Protein AF-A0A969JX66-F1 (afdb_monomer_lite)

Radius of gyration: 21.91 Å; chains: 1; bounding box: 66×45×47 Å

Secondary structure (DSSP, 8-state):
-HHHHHHHHHHHHHHHHHHHHHHHHHT-TTTSTTHHHHHHHHHHTT--HHHHHHHHHHHHHHHHHHHHHHHHHHH--BTTBSSHHHHHHHHHHHHHHHHHHHHHHHHHHHHHHHTTT-----------------

Foldseek 3Di:
DVVVVVVVVVVVVCVVVVVVVVVVQCPQCQPHPVVVVVLVVCVVVVDDPVVSVVVSVVVCVVVVCVVVVVVVLQPDDDPNDRPPVSVVVVVVVVVVVVVVVVVVVVVVVVVVCVVVVDDDDDDDDDDDDDPDDD

pLDDT: mean 73.71, std 17.68, range [24.09, 92.69]

Sequence (134 aa):
MSVASDARFVTGAAAFFGAMYFVQGIGDPTSGLIAQPVRAMLKSWGESPSAIGGFMALLALPWMLKPAFGLLSDYVPLFGSHRRNYLLVATAAASIGLFVLYTLHCRTAHARCCSSGCCCRPSALPLATCWWMR

Structure (mmCIF, N/CA/C/O backbone):
data_AF-A0A969JX66-F1
#
_entry.id   AF-A0A969JX66-F1
#
loop_
_atom_site.group_PDB
_atom_site.id
_atom_site.type_symbol
_atom_site.label_atom_id
_atom_site.label_alt_id
_atom_site.label_comp_id
_atom_site.label_asym_id
_atom_site.label_entity_id
_atom_site.label_seq_id
_atom_site.pdbx_PDB_ins_code
_atom_site.Cartn_x
_atom_site.Cartn_y
_atom_site.Cartn_z
_atom_site.occupancy
_atom_site.B_iso_or_equiv
_atom_site.auth_seq_id
_atom_site.auth_comp_id
_atom_site.auth_asym_id
_atom_site.auth_atom_id
_atom_site.pdbx_PDB_model_num
ATOM 1 N N . MET A 1 1 ? 30.436 10.063 -24.328 1.00 50.22 1 MET A N 1
ATOM 2 C CA . MET A 1 1 ? 28.967 9.903 -24.443 1.00 50.22 1 MET A CA 1
ATOM 3 C C . MET A 1 1 ? 28.396 8.808 -23.530 1.00 50.22 1 MET A C 1
ATOM 5 O O . MET A 1 1 ? 27.346 9.074 -22.970 1.00 50.22 1 MET A O 1
ATOM 9 N N . SER A 1 2 ? 29.078 7.673 -23.285 1.00 60.62 2 SER A N 1
ATOM 10 C CA . SER A 1 2 ? 28.573 6.580 -22.409 1.00 60.62 2 SER A CA 1
ATOM 11 C C . SER A 1 2 ? 28.308 6.981 -20.943 1.00 60.62 2 SER A C 1
ATOM 13 O O . SER A 1 2 ? 27.235 6.729 -20.416 1.00 60.62 2 SER A O 1
ATOM 15 N N . VAL A 1 3 ? 29.228 7.705 -20.293 1.00 64.31 3 VAL A N 1
ATOM 16 C CA . VAL A 1 3 ? 29.071 8.088 -18.869 1.00 64.31 3 VAL A CA 1
ATOM 17 C C . VAL A 1 3 ? 27.865 9.009 -18.624 1.00 64.31 3 VAL A C 1
ATOM 19 O O . VAL A 1 3 ? 27.191 8.909 -17.601 1.00 64.31 3 VAL A O 1
ATOM 22 N N . ALA A 1 4 ? 27.557 9.899 -19.572 1.00 66.94 4 ALA A N 1
ATOM 23 C CA . ALA A 1 4 ? 26.427 10.819 -19.443 1.00 66.94 4 ALA A CA 1
ATOM 24 C C . ALA A 1 4 ? 25.071 10.118 -19.648 1.00 66.94 4 ALA A C 1
ATOM 26 O O . ALA A 1 4 ? 24.081 10.523 -19.039 1.00 66.94 4 ALA A O 1
ATOM 27 N N . SER A 1 5 ? 25.006 9.069 -20.479 1.00 73.38 5 SER A N 1
ATOM 28 C CA . SER A 1 5 ? 23.804 8.234 -20.597 1.00 73.38 5 SER A CA 1
ATOM 29 C C . SER A 1 5 ? 23.586 7.376 -19.353 1.00 73.38 5 SER A C 1
ATOM 31 O O . SER A 1 5 ? 22.454 7.293 -18.877 1.00 73.38 5 SER A O 1
ATOM 33 N N . ASP A 1 6 ? 24.661 6.831 -18.776 1.00 78.44 6 ASP A N 1
ATOM 34 C CA . ASP A 1 6 ? 24.588 5.990 -17.577 1.00 78.44 6 ASP A CA 1
ATOM 35 C C . ASP A 1 6 ? 24.097 6.788 -16.361 1.00 78.44 6 ASP A C 1
ATOM 37 O O . ASP A 1 6 ? 23.194 6.349 -15.648 1.00 78.44 6 ASP A O 1
ATOM 41 N N . ALA A 1 7 ? 24.590 8.017 -16.175 1.00 79.56 7 ALA A N 1
ATOM 42 C CA . ALA A 1 7 ? 24.140 8.889 -15.089 1.00 79.56 7 ALA A CA 1
ATOM 43 C C . ALA A 1 7 ? 22.640 9.227 -15.185 1.00 79.56 7 ALA A C 1
ATOM 45 O O . ALA A 1 7 ? 21.920 9.138 -14.192 1.00 79.56 7 ALA A O 1
ATOM 46 N N . ARG A 1 8 ? 22.134 9.562 -16.382 1.00 80.50 8 ARG A N 1
ATOM 47 C CA . ARG A 1 8 ? 20.709 9.894 -16.583 1.00 80.50 8 ARG A CA 1
ATOM 48 C C . ARG A 1 8 ? 19.801 8.686 -16.359 1.00 80.50 8 ARG A C 1
ATOM 50 O O . ARG A 1 8 ? 18.718 8.845 -15.797 1.00 80.50 8 ARG A O 1
ATOM 57 N N . PHE A 1 9 ? 20.245 7.495 -16.761 1.00 85.00 9 PHE A N 1
ATOM 58 C CA . PHE A 1 9 ? 19.532 6.249 -16.490 1.00 85.00 9 PHE A CA 1
ATOM 59 C C . PHE A 1 9 ? 19.451 5.963 -14.985 1.00 85.00 9 PHE A C 1
ATOM 61 O O . PHE A 1 9 ? 18.364 5.711 -14.467 1.00 85.00 9 PHE A O 1
ATOM 68 N N . VAL A 1 10 ? 20.572 6.082 -14.267 1.00 88.25 10 VAL A N 1
ATOM 69 C CA . VAL A 1 10 ? 20.628 5.850 -12.816 1.00 88.25 10 VAL A CA 1
ATOM 70 C C . VAL A 1 10 ? 19.776 6.863 -12.054 1.00 88.25 10 VAL A C 1
ATOM 72 O O 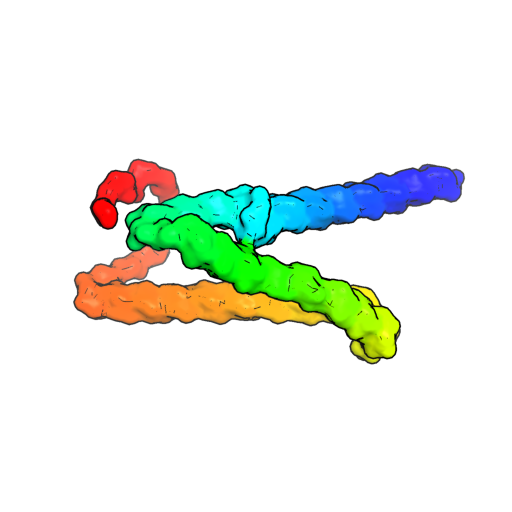. VAL A 1 10 ? 19.014 6.467 -11.177 1.00 88.25 10 VAL A O 1
ATOM 75 N N . THR A 1 11 ? 19.828 8.151 -12.407 1.00 89.62 11 THR A N 1
ATOM 76 C CA . THR A 1 11 ? 18.967 9.168 -11.783 1.00 89.62 11 THR A CA 1
ATOM 77 C C . THR A 1 11 ? 17.488 8.899 -12.060 1.00 89.62 11 THR A C 1
ATOM 79 O O . THR A 1 11 ? 16.671 9.015 -11.150 1.00 89.62 11 THR A O 1
ATOM 82 N N . GLY A 1 12 ? 17.133 8.492 -13.284 1.00 89.38 12 GLY A N 1
ATOM 83 C CA . GLY A 1 12 ? 15.760 8.124 -13.633 1.00 89.38 12 GLY A CA 1
ATOM 84 C C . GLY A 1 12 ? 15.253 6.916 -12.841 1.00 89.38 12 GLY A C 1
ATOM 85 O O . GLY A 1 12 ? 14.156 6.957 -12.286 1.00 89.38 12 GLY A O 1
ATOM 86 N N . ALA A 1 13 ? 16.071 5.868 -12.721 1.00 87.75 13 ALA A N 1
ATOM 87 C CA . ALA A 1 13 ? 15.747 4.690 -11.922 1.00 87.75 13 ALA A CA 1
ATOM 88 C C . ALA A 1 13 ? 15.627 5.036 -10.429 1.00 87.75 13 ALA A C 1
ATOM 90 O O . ALA A 1 13 ? 14.648 4.658 -9.789 1.00 87.75 13 ALA A O 1
ATOM 91 N N . ALA A 1 14 ? 16.573 5.804 -9.882 1.00 91.62 14 ALA A N 1
ATOM 92 C CA . ALA A 1 14 ? 16.553 6.239 -8.488 1.00 91.62 14 ALA A CA 1
ATOM 93 C C . ALA A 1 14 ? 15.312 7.086 -8.168 1.00 91.62 14 ALA A C 1
ATOM 95 O O . ALA A 1 14 ? 14.664 6.857 -7.150 1.00 91.62 14 ALA A O 1
ATOM 96 N N . ALA A 1 15 ? 14.936 8.011 -9.055 1.00 92.00 15 ALA A N 1
ATOM 97 C CA . ALA A 1 15 ? 13.724 8.810 -8.902 1.00 92.00 15 ALA A CA 1
ATOM 98 C C . ALA A 1 15 ? 12.457 7.940 -8.951 1.00 92.00 15 ALA A C 1
ATOM 100 O O . ALA A 1 15 ? 11.564 8.111 -8.123 1.00 92.00 15 ALA A O 1
ATOM 101 N N . PHE A 1 16 ? 12.395 6.975 -9.875 1.00 86.62 16 PHE A N 1
ATOM 102 C CA . PHE A 1 16 ? 11.270 6.046 -9.986 1.00 86.62 16 PHE A CA 1
ATOM 103 C C . PHE A 1 16 ? 11.100 5.192 -8.722 1.00 86.62 16 PHE A C 1
ATOM 105 O O . PHE A 1 16 ? 10.014 5.157 -8.140 1.00 86.62 16 PHE A O 1
ATOM 112 N N . PHE A 1 17 ? 12.170 4.538 -8.261 1.00 89.69 17 PHE A N 1
ATOM 113 C CA . PHE A 1 17 ? 12.125 3.731 -7.041 1.00 89.69 17 PHE A CA 1
ATOM 114 C C . PHE A 1 17 ? 11.869 4.590 -5.800 1.00 89.69 17 PHE A C 1
ATOM 116 O O . PHE A 1 17 ? 11.071 4.196 -4.953 1.00 89.69 17 PHE A O 1
ATOM 123 N N . GLY A 1 18 ? 12.469 5.780 -5.713 1.00 92.69 18 GLY A N 1
ATOM 124 C CA . GLY A 1 18 ? 12.237 6.723 -4.621 1.00 92.69 18 GLY A CA 1
ATOM 125 C C . GLY A 1 18 ? 10.772 7.148 -4.519 1.00 92.69 18 GLY A C 1
ATOM 126 O O . GLY A 1 18 ? 10.185 7.074 -3.440 1.00 92.69 18 GLY A O 1
ATOM 127 N N . ALA A 1 19 ? 10.146 7.509 -5.643 1.00 91.62 19 ALA A N 1
ATOM 128 C CA . ALA A 1 19 ? 8.726 7.850 -5.681 1.00 91.62 19 ALA A CA 1
ATOM 129 C C . ALA A 1 19 ? 7.837 6.659 -5.283 1.00 91.62 19 ALA A C 1
ATOM 131 O O . ALA A 1 19 ? 6.923 6.817 -4.475 1.00 91.62 19 ALA A O 1
ATOM 132 N N . MET A 1 20 ? 8.128 5.457 -5.792 1.00 87.19 20 MET A N 1
ATOM 133 C CA . MET A 1 20 ? 7.386 4.241 -5.440 1.00 87.19 20 MET A CA 1
ATOM 134 C C . MET A 1 20 ? 7.469 3.918 -3.944 1.00 87.19 20 MET A C 1
ATOM 136 O O . MET A 1 20 ? 6.438 3.675 -3.318 1.00 87.19 20 MET A O 1
ATOM 140 N N . TYR A 1 21 ? 8.666 3.961 -3.352 1.00 87.19 21 TYR A N 1
ATOM 141 C CA . TYR A 1 21 ? 8.854 3.710 -1.920 1.00 87.19 21 TYR A CA 1
ATOM 142 C C . TYR A 1 21 ? 8.194 4.779 -1.048 1.00 87.19 21 TYR A C 1
ATOM 144 O O . TYR A 1 21 ? 7.631 4.453 -0.004 1.00 87.19 21 TYR A O 1
ATOM 152 N N . PHE A 1 22 ? 8.204 6.037 -1.489 1.00 89.81 22 PHE A N 1
ATOM 153 C CA . PHE A 1 22 ? 7.518 7.121 -0.796 1.00 89.81 22 PHE A CA 1
ATOM 154 C C . PHE A 1 22 ? 6.000 6.901 -0.755 1.00 89.81 22 PHE A C 1
ATOM 156 O O . PHE A 1 22 ? 5.396 6.917 0.319 1.00 89.81 22 PHE A O 1
ATOM 163 N N . VAL A 1 23 ? 5.388 6.614 -1.910 1.00 88.25 23 VAL A N 1
ATOM 164 C CA . VAL A 1 23 ? 3.953 6.294 -2.004 1.00 88.25 23 VAL A CA 1
ATOM 165 C C . VAL A 1 23 ? 3.617 5.062 -1.162 1.00 88.25 23 VAL A C 1
ATOM 167 O O . VAL A 1 23 ? 2.624 5.053 -0.434 1.00 88.25 23 VAL A O 1
ATOM 170 N N . GLN A 1 24 ? 4.469 4.037 -1.214 1.00 84.75 24 GLN A N 1
ATOM 171 C CA . GLN A 1 24 ? 4.297 2.809 -0.449 1.00 84.75 24 GLN A CA 1
ATOM 172 C C . GLN A 1 24 ? 4.385 3.037 1.071 1.00 84.75 24 GLN A C 1
ATOM 174 O O . GLN A 1 24 ? 3.638 2.397 1.807 1.00 84.75 24 GLN A O 1
ATOM 179 N N . GLY A 1 25 ? 5.239 3.955 1.536 1.00 85.00 25 GLY A N 1
ATOM 180 C CA . GLY A 1 25 ? 5.344 4.328 2.951 1.00 85.00 25 GLY A CA 1
ATOM 181 C C . GLY A 1 25 ? 4.120 5.091 3.468 1.00 85.00 25 GLY A C 1
ATOM 182 O O . GLY A 1 25 ? 3.636 4.817 4.563 1.00 85.00 25 GLY A O 1
ATOM 183 N N . ILE A 1 26 ? 3.555 5.999 2.664 1.00 87.56 26 ILE A N 1
ATOM 184 C CA . ILE A 1 26 ? 2.306 6.701 3.017 1.00 87.56 26 ILE A CA 1
ATOM 185 C C . ILE A 1 26 ? 1.127 5.717 3.082 1.00 87.56 26 ILE A C 1
ATOM 187 O O . ILE A 1 26 ? 0.264 5.833 3.957 1.00 87.56 26 ILE A O 1
ATOM 191 N N . GLY A 1 27 ? 1.108 4.754 2.157 1.00 83.12 27 GLY A N 1
ATOM 192 C CA . GLY A 1 27 ? 0.059 3.752 1.986 1.00 83.12 27 GLY A CA 1
ATOM 193 C C . GLY A 1 27 ? 0.122 2.540 2.912 1.00 83.12 27 GLY A C 1
ATOM 194 O O . GLY A 1 27 ? -0.688 1.631 2.732 1.00 83.12 27 GLY A O 1
ATOM 195 N N . ASP A 1 28 ? 1.059 2.474 3.862 1.00 84.00 28 ASP A N 1
ATOM 196 C CA . ASP A 1 28 ? 1.123 1.348 4.797 1.00 84.00 28 ASP A CA 1
ATOM 197 C C . ASP A 1 28 ? -0.146 1.319 5.681 1.00 84.00 28 ASP A C 1
ATOM 199 O O . ASP A 1 28 ? -0.392 2.259 6.444 1.00 84.00 28 ASP A O 1
ATOM 203 N N . PRO A 1 29 ? -0.967 0.254 5.610 1.00 75.69 29 PRO A N 1
ATOM 204 C CA . PRO A 1 29 ? -2.225 0.154 6.345 1.00 75.69 29 PRO A CA 1
ATOM 205 C C . PRO A 1 29 ? -2.038 -0.000 7.859 1.00 75.69 29 PRO A C 1
ATOM 207 O O . PRO A 1 29 ? -3.000 0.163 8.606 1.00 75.69 29 PRO A O 1
ATOM 210 N N . THR A 1 30 ? -0.831 -0.326 8.330 1.00 77.75 30 THR A N 1
ATOM 211 C CA . THR A 1 30 ? -0.560 -0.579 9.750 1.00 77.75 30 THR A CA 1
ATOM 212 C C . THR A 1 30 ? 0.051 0.623 10.456 1.00 77.75 30 THR A C 1
ATOM 214 O O . THR A 1 30 ? -0.383 0.967 11.561 1.00 77.75 30 THR A O 1
ATOM 217 N N . SER A 1 31 ? 1.033 1.259 9.818 1.00 79.75 31 SER A N 1
ATOM 218 C CA . SER A 1 31 ? 1.867 2.310 10.408 1.00 79.75 31 SER A CA 1
ATOM 219 C C . SER A 1 31 ? 1.887 3.612 9.600 1.00 79.75 31 SER A C 1
ATOM 221 O O . SER A 1 31 ? 2.336 4.643 10.101 1.00 79.75 31 SER A O 1
ATOM 223 N N . GLY A 1 32 ? 1.354 3.586 8.376 1.00 83.06 32 GLY A N 1
ATOM 224 C CA . GLY A 1 32 ? 1.319 4.728 7.475 1.00 83.06 32 GLY A CA 1
ATOM 225 C C . GLY A 1 32 ? 0.302 5.787 7.886 1.00 83.06 32 GLY A C 1
ATOM 226 O O . GLY A 1 32 ? -0.547 5.599 8.764 1.00 83.06 32 GLY A O 1
ATOM 227 N N . LEU A 1 33 ? 0.360 6.927 7.198 1.00 85.50 33 LEU A N 1
ATOM 228 C CA . LEU A 1 33 ? -0.496 8.081 7.480 1.00 85.50 33 LEU A CA 1
ATOM 229 C C . LEU A 1 33 ? -1.991 7.745 7.325 1.00 85.50 33 LEU A C 1
ATOM 231 O O . LEU A 1 33 ? -2.831 8.272 8.050 1.00 85.50 33 LEU A O 1
ATOM 235 N N . ILE A 1 34 ? -2.312 6.812 6.425 1.00 85.25 34 ILE A N 1
ATOM 236 C CA . ILE A 1 34 ? -3.675 6.322 6.177 1.00 85.25 34 ILE A CA 1
ATOM 237 C C . ILE A 1 34 ? -4.211 5.454 7.331 1.00 85.25 34 ILE A C 1
ATOM 239 O O . ILE A 1 34 ? -5.423 5.394 7.536 1.00 85.25 34 ILE A O 1
ATOM 243 N N . ALA A 1 35 ? -3.347 4.827 8.135 1.00 85.75 35 ALA A N 1
ATOM 244 C CA . ALA A 1 35 ? -3.774 3.988 9.258 1.00 85.75 35 ALA A CA 1
ATOM 245 C C . ALA A 1 35 ? -4.333 4.813 10.434 1.00 85.75 35 ALA A C 1
ATOM 247 O O . ALA A 1 35 ? -5.196 4.346 11.179 1.00 85.75 35 ALA A O 1
ATOM 248 N N . GLN A 1 36 ? -3.859 6.050 10.598 1.00 90.06 36 GLN A N 1
ATOM 249 C CA . GLN A 1 36 ? -4.225 6.942 11.703 1.00 90.06 36 GLN A CA 1
ATOM 250 C C . GLN A 1 36 ? -5.732 7.256 11.782 1.00 90.06 36 GLN A C 1
ATOM 252 O O . GLN A 1 36 ? -6.318 7.026 12.843 1.00 90.06 36 GLN A O 1
ATOM 257 N N . PRO A 1 37 ? -6.410 7.716 10.708 1.00 89.50 37 PRO A N 1
ATOM 258 C CA . PRO A 1 37 ? -7.846 7.986 10.764 1.00 89.50 37 PRO A CA 1
ATOM 259 C C . PRO A 1 37 ? -8.663 6.721 11.039 1.00 89.50 37 PRO A C 1
ATOM 261 O O . PRO A 1 37 ? -9.606 6.769 11.820 1.00 89.50 37 PRO A O 1
ATOM 264 N N . VAL A 1 38 ? -8.278 5.571 10.477 1.00 87.06 38 VAL A N 1
ATOM 265 C CA . VAL A 1 38 ? -8.984 4.300 10.710 1.00 87.06 38 VAL A CA 1
ATOM 266 C C . VAL A 1 38 ? -8.893 3.889 12.182 1.00 87.06 38 VAL A C 1
ATOM 268 O O . VAL A 1 38 ? -9.896 3.504 12.781 1.00 87.06 38 VAL A O 1
ATOM 271 N N . ARG A 1 39 ? -7.712 4.033 12.801 1.00 87.94 39 ARG A N 1
ATOM 272 C CA . ARG A 1 39 ? -7.523 3.805 14.244 1.00 87.94 39 ARG A CA 1
ATOM 273 C C . ARG A 1 39 ? -8.354 4.776 15.083 1.00 87.94 39 ARG A C 1
ATOM 275 O O . ARG A 1 39 ? -8.967 4.351 16.059 1.00 87.94 39 ARG A O 1
ATOM 282 N N . ALA A 1 40 ? -8.400 6.051 14.697 1.00 89.19 40 ALA A N 1
ATOM 283 C CA . ALA A 1 40 ? -9.190 7.066 15.388 1.00 89.19 40 ALA A CA 1
ATOM 284 C C . ALA A 1 40 ? -10.702 6.783 15.305 1.00 89.19 40 ALA A C 1
ATOM 286 O O . ALA A 1 40 ? -11.395 6.915 16.311 1.00 8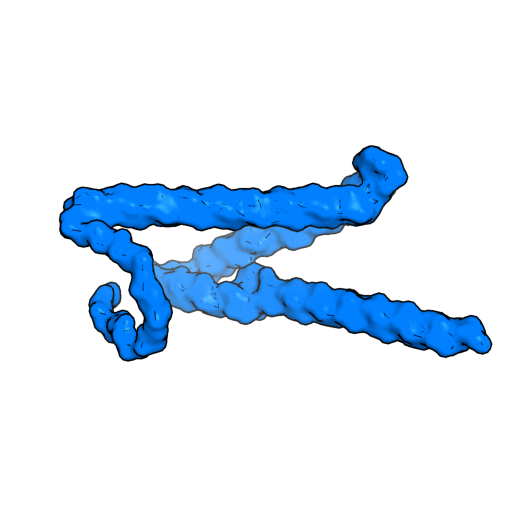9.19 40 ALA A O 1
ATOM 287 N N . MET A 1 41 ? -11.202 6.333 14.148 1.00 89.69 41 MET A N 1
ATOM 288 C CA . MET A 1 41 ? -12.610 5.958 13.970 1.00 89.69 41 MET A CA 1
ATOM 289 C C . MET A 1 41 ? -12.988 4.713 14.776 1.00 89.69 41 MET A C 1
ATOM 291 O O . MET A 1 41 ? -13.988 4.721 15.483 1.00 89.69 41 MET A O 1
ATOM 295 N N . LEU A 1 42 ? -12.170 3.658 14.745 1.00 88.88 42 LEU A N 1
ATOM 296 C CA . LEU A 1 42 ? -12.425 2.479 15.580 1.00 88.88 42 LEU A CA 1
ATOM 297 C C . LEU A 1 42 ? -12.402 2.835 17.071 1.00 88.88 42 LEU A C 1
ATOM 299 O O . LEU A 1 42 ? -13.194 2.317 17.856 1.00 88.88 42 LEU A O 1
ATOM 303 N N . LYS A 1 43 ? -11.525 3.764 17.466 1.00 89.44 43 LYS A N 1
ATOM 304 C CA . LYS A 1 43 ? -11.474 4.236 18.846 1.00 89.44 43 LYS A CA 1
ATOM 305 C C . LYS A 1 43 ? -12.719 5.035 19.239 1.00 89.44 43 LYS A C 1
ATOM 307 O O . LYS A 1 43 ? -13.171 4.886 20.373 1.00 89.44 43 LYS A O 1
ATOM 312 N N . SER A 1 44 ? -13.280 5.848 18.341 1.00 90.75 44 SER A N 1
ATOM 313 C CA . SER A 1 44 ? -14.507 6.609 18.617 1.00 90.75 44 SER A CA 1
ATOM 314 C C . SER A 1 44 ? -15.753 5.724 18.701 1.00 90.75 44 SER A C 1
ATOM 316 O O . SER A 1 44 ? -16.679 6.061 19.431 1.00 90.75 44 SER A O 1
ATOM 318 N N . TRP A 1 45 ? -15.751 4.559 18.047 1.00 90.81 45 TRP A N 1
ATOM 319 C CA . TRP A 1 45 ? -16.786 3.529 18.209 1.00 90.81 45 TRP A CA 1
ATOM 320 C C . TRP A 1 45 ? -16.706 2.771 19.543 1.00 90.81 45 TRP A C 1
ATOM 322 O O . TRP A 1 45 ? -17.575 1.956 19.835 1.00 90.81 45 TRP A O 1
ATOM 332 N N . GLY A 1 46 ? -15.706 3.062 20.381 1.00 90.12 46 GLY A N 1
ATOM 333 C CA . GLY A 1 46 ? -15.558 2.456 21.705 1.00 90.12 46 GLY A CA 1
ATOM 334 C C . GLY A 1 46 ? -14.842 1.106 21.699 1.00 90.12 46 GLY A C 1
ATOM 335 O O . GLY A 1 46 ? -14.832 0.425 22.723 1.00 90.12 46 GLY A O 1
ATOM 336 N N . GLU A 1 47 ? -14.209 0.724 20.587 1.00 91.62 47 GLU A N 1
ATOM 337 C CA . GLU A 1 47 ? -13.538 -0.569 20.475 1.00 91.62 47 GLU A CA 1
ATOM 338 C C . GLU A 1 47 ? -12.343 -0.710 21.429 1.00 91.62 47 GLU A C 1
ATOM 340 O O . GLU A 1 47 ? -11.581 0.231 21.706 1.00 91.62 47 GLU A O 1
ATOM 345 N N . SER A 1 48 ? -12.163 -1.936 21.927 1.00 92.31 48 SER A N 1
ATOM 346 C CA . SER A 1 48 ? -11.032 -2.287 22.786 1.00 92.31 48 SER A CA 1
ATOM 347 C C . SER A 1 48 ? -9.710 -2.248 21.998 1.00 92.31 48 SER A C 1
ATOM 349 O O . SER A 1 48 ? -9.683 -2.608 20.819 1.00 92.31 48 SER A O 1
ATOM 351 N N . PRO A 1 49 ? -8.572 -1.861 22.611 1.00 87.75 49 PRO A N 1
ATOM 352 C CA . PRO A 1 49 ? -7.286 -1.801 21.908 1.00 87.75 49 PRO A CA 1
ATOM 353 C C . PRO A 1 49 ? -6.868 -3.129 21.255 1.00 87.75 49 PRO A C 1
ATOM 355 O O . PRO A 1 49 ? -6.208 -3.120 20.217 1.00 87.75 49 PRO A O 1
ATOM 358 N N . SER A 1 50 ? -7.279 -4.263 21.831 1.00 90.62 50 SER A N 1
ATOM 359 C CA . SER A 1 50 ? -7.053 -5.601 21.276 1.00 90.62 50 SER A CA 1
ATOM 360 C C . SER A 1 50 ? -7.843 -5.838 19.988 1.00 90.62 50 SER A C 1
ATOM 362 O O . SER A 1 50 ? -7.273 -6.342 19.022 1.00 90.62 50 SER A O 1
ATOM 364 N N . ALA A 1 51 ? -9.113 -5.423 19.928 1.00 90.88 51 ALA A N 1
ATOM 365 C CA . ALA A 1 51 ? -9.929 -5.515 18.716 1.00 90.88 51 ALA A CA 1
ATOM 366 C C . ALA A 1 51 ? -9.372 -4.633 17.587 1.00 90.88 51 ALA A C 1
ATOM 368 O O . ALA A 1 51 ? -9.237 -5.087 16.450 1.00 90.88 51 ALA A O 1
ATOM 369 N N . ILE A 1 52 ? -8.946 -3.405 17.910 1.00 89.88 52 ILE A N 1
ATOM 370 C CA . ILE A 1 52 ? -8.300 -2.497 16.946 1.00 89.88 52 ILE A CA 1
ATOM 371 C C . ILE A 1 52 ? -6.990 -3.100 16.423 1.00 89.88 52 ILE A C 1
ATOM 373 O O . ILE A 1 52 ? -6.725 -3.067 15.221 1.00 89.88 52 ILE A O 1
ATOM 377 N N . GLY A 1 53 ? -6.174 -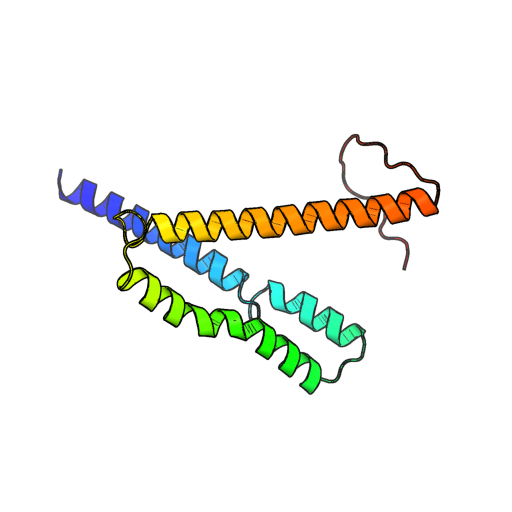3.677 17.311 1.00 88.81 53 GLY A N 1
ATOM 378 C CA . GLY A 1 53 ? -4.949 -4.383 16.936 1.00 88.81 53 GLY A CA 1
ATOM 379 C C . GLY A 1 53 ? -5.217 -5.572 16.013 1.00 88.81 53 GLY A C 1
ATOM 380 O O . GLY A 1 53 ? -4.544 -5.713 14.994 1.00 88.81 53 GLY A O 1
ATOM 381 N N . GLY A 1 54 ? -6.242 -6.374 16.318 1.00 90.56 54 GLY A N 1
ATOM 382 C CA . GLY A 1 54 ? -6.670 -7.499 15.485 1.00 90.56 54 GLY A CA 1
ATOM 383 C C . GLY A 1 54 ? -7.135 -7.063 14.095 1.00 90.56 54 GLY A C 1
ATOM 384 O O . GLY A 1 54 ? -6.712 -7.638 13.094 1.00 90.56 54 GLY A O 1
ATOM 385 N N . PHE A 1 55 ? -7.928 -5.994 14.009 1.00 88.94 55 PHE A N 1
ATOM 386 C CA . PHE A 1 55 ? -8.367 -5.437 12.729 1.00 88.94 55 PHE A CA 1
ATOM 387 C C . PHE A 1 55 ? -7.187 -4.933 11.883 1.00 88.94 55 PHE A C 1
ATOM 389 O O . PHE A 1 55 ? -7.089 -5.234 10.696 1.00 88.94 55 PHE A O 1
ATOM 396 N N . MET A 1 56 ? -6.237 -4.229 12.501 1.00 88.94 56 MET A N 1
ATOM 397 C CA . MET A 1 56 ? -5.031 -3.747 11.819 1.00 88.94 56 MET A CA 1
ATOM 398 C C . MET A 1 56 ? -4.119 -4.895 11.366 1.00 88.94 56 MET A C 1
ATOM 400 O O . MET A 1 56 ? -3.522 -4.814 10.296 1.00 88.94 56 MET A O 1
ATOM 404 N N . ALA A 1 57 ? -4.043 -5.983 12.136 1.00 87.94 57 ALA A N 1
ATOM 405 C CA . ALA A 1 57 ? -3.316 -7.188 11.745 1.00 87.94 57 ALA A CA 1
ATOM 406 C C . ALA A 1 57 ? -3.963 -7.881 10.534 1.00 87.94 57 ALA A C 1
ATOM 408 O O . ALA A 1 57 ? -3.259 -8.299 9.617 1.00 87.94 57 ALA A O 1
ATOM 409 N N . LEU A 1 58 ? -5.298 -7.936 10.476 1.00 88.62 58 LEU A N 1
ATOM 410 C CA . LEU A 1 58 ? -6.017 -8.440 9.301 1.00 88.62 58 LEU A CA 1
ATOM 411 C C . LEU A 1 58 ? -5.727 -7.592 8.054 1.00 88.62 58 LEU A C 1
ATOM 413 O O . LEU A 1 58 ? -5.469 -8.143 6.984 1.00 88.62 58 LEU A O 1
ATOM 417 N N . LEU A 1 59 ? -5.679 -6.263 8.193 1.00 86.38 59 LEU A N 1
ATOM 418 C CA . LEU A 1 59 ? -5.291 -5.356 7.105 1.00 86.38 59 LEU A CA 1
ATOM 419 C C . LEU A 1 59 ? -3.821 -5.505 6.672 1.00 86.38 59 LEU A C 1
ATOM 421 O O . LEU A 1 59 ? -3.467 -5.087 5.569 1.00 86.38 59 LEU A O 1
ATOM 425 N N . ALA A 1 60 ? -2.967 -6.111 7.500 1.00 85.25 60 ALA A N 1
ATOM 426 C CA . ALA A 1 60 ? -1.573 -6.399 7.171 1.00 85.25 60 ALA A CA 1
ATOM 427 C C . ALA A 1 60 ? -1.399 -7.687 6.343 1.00 85.25 60 ALA A C 1
ATOM 429 O O . ALA A 1 60 ? -0.378 -7.849 5.675 1.00 85.25 60 ALA A O 1
ATOM 430 N N . LEU A 1 61 ? -2.384 -8.594 6.326 1.00 86.56 61 LEU A N 1
ATOM 431 C CA . LEU A 1 61 ? -2.297 -9.869 5.595 1.00 86.56 61 LEU A CA 1
ATOM 432 C C . LEU A 1 61 ? -1.953 -9.730 4.100 1.00 86.56 61 LEU A C 1
ATOM 434 O O . LEU A 1 61 ? -1.122 -10.502 3.616 1.00 86.56 61 LEU A O 1
ATOM 438 N N . PRO A 1 62 ? -2.487 -8.747 3.346 1.00 80.94 62 PRO A N 1
ATOM 439 C CA . PRO A 1 62 ? -2.104 -8.549 1.949 1.00 80.94 62 PRO A CA 1
ATOM 440 C C . PRO A 1 62 ? -0.602 -8.292 1.757 1.00 80.94 62 PRO A C 1
ATOM 442 O O . PRO A 1 62 ? -0.042 -8.644 0.720 1.00 80.94 62 PRO A O 1
ATOM 445 N N . TRP A 1 63 ? 0.081 -7.718 2.754 1.00 79.69 63 TRP A N 1
ATOM 446 C CA . TRP A 1 63 ? 1.529 -7.510 2.703 1.00 79.69 63 TRP A CA 1
ATOM 447 C C . TRP A 1 63 ? 2.315 -8.808 2.854 1.00 79.69 63 TRP A C 1
ATOM 449 O O . TRP A 1 63 ? 3.370 -8.941 2.241 1.00 79.69 63 TRP A O 1
ATOM 459 N N . MET A 1 64 ? 1.777 -9.782 3.587 1.00 80.06 64 MET A N 1
ATOM 460 C CA . MET A 1 64 ? 2.357 -11.125 3.696 1.00 80.06 64 MET A CA 1
ATOM 461 C C . MET A 1 64 ? 2.204 -11.927 2.396 1.00 80.06 64 MET A C 1
ATOM 463 O O . MET A 1 64 ? 3.029 -12.783 2.094 1.00 80.06 64 MET A O 1
ATOM 467 N N . LEU A 1 65 ? 1.186 -11.619 1.586 1.00 79.75 65 LEU A N 1
ATOM 468 C CA . LEU A 1 65 ? 0.978 -12.218 0.263 1.00 79.75 65 LEU A CA 1
ATOM 469 C C . LEU A 1 65 ? 1.934 -11.670 -0.810 1.00 79.75 65 LEU A C 1
ATOM 471 O O . LEU A 1 65 ? 2.209 -12.369 -1.785 1.00 79.75 65 LEU A O 1
ATOM 475 N N . LYS A 1 66 ? 2.478 -10.454 -0.649 1.00 76.75 66 LYS A N 1
ATOM 476 C CA . LYS A 1 66 ? 3.417 -9.844 -1.615 1.00 76.75 66 LYS A CA 1
ATOM 477 C C . LYS A 1 66 ? 4.587 -10.751 -2.032 1.00 76.75 66 LYS A C 1
ATOM 479 O O . LYS A 1 66 ? 4.790 -10.873 -3.238 1.00 76.75 66 LYS A O 1
ATOM 484 N N . PRO A 1 67 ? 5.355 -11.390 -1.126 1.00 78.69 67 PRO A N 1
ATOM 485 C CA . PRO A 1 67 ? 6.449 -12.280 -1.527 1.00 78.69 67 PRO A CA 1
ATOM 486 C C . PRO A 1 67 ? 5.969 -13.478 -2.354 1.00 78.69 67 PRO A C 1
ATOM 488 O O . PRO A 1 67 ? 6.646 -13.858 -3.304 1.00 78.69 67 PRO A O 1
ATOM 491 N N . ALA A 1 68 ? 4.784 -14.024 -2.063 1.00 81.00 68 ALA A N 1
ATOM 492 C CA . ALA A 1 68 ? 4.203 -15.103 -2.859 1.00 81.00 68 ALA A CA 1
ATOM 493 C C . ALA A 1 68 ? 3.867 -14.634 -4.286 1.00 81.00 68 ALA A C 1
ATOM 495 O O . ALA A 1 68 ? 4.162 -15.334 -5.251 1.00 81.00 68 ALA A O 1
ATOM 496 N N . PHE A 1 69 ? 3.326 -13.419 -4.434 1.00 73.31 69 PHE A N 1
ATOM 497 C CA . PHE A 1 69 ? 3.122 -12.799 -5.748 1.00 73.31 69 PHE A CA 1
ATOM 498 C C . PHE A 1 69 ? 4.437 -12.486 -6.473 1.00 73.31 69 PHE A C 1
ATOM 500 O O . PHE A 1 69 ? 4.502 -12.644 -7.691 1.00 73.31 69 PHE A O 1
ATOM 507 N N . GLY A 1 70 ? 5.485 -12.087 -5.745 1.00 73.00 70 GLY A N 1
ATOM 508 C CA . GLY A 1 70 ? 6.830 -11.913 -6.299 1.00 73.00 70 GLY A CA 1
ATOM 509 C C . GLY A 1 70 ? 7.357 -13.218 -6.891 1.00 73.00 70 GLY A C 1
ATOM 510 O O . GLY A 1 70 ? 7.725 -13.259 -8.063 1.00 73.00 70 GLY A O 1
ATOM 511 N N . LEU A 1 71 ? 7.255 -14.304 -6.121 1.00 74.62 71 LEU A N 1
ATOM 512 C CA . LEU A 1 71 ? 7.647 -15.641 -6.555 1.00 74.62 71 LEU A CA 1
ATOM 513 C C . LEU A 1 71 ? 6.849 -16.097 -7.789 1.00 74.62 71 LEU A C 1
ATOM 515 O O . LEU A 1 71 ? 7.415 -16.587 -8.763 1.00 74.62 71 LEU A O 1
ATOM 519 N N . LEU A 1 72 ? 5.531 -15.883 -7.781 1.00 75.25 72 LEU A N 1
ATOM 520 C CA . LEU A 1 72 ? 4.654 -16.240 -8.896 1.00 75.25 72 LEU A CA 1
ATOM 521 C C . LEU A 1 72 ? 5.018 -15.489 -10.187 1.00 75.25 72 LEU A C 1
ATOM 523 O O . LEU A 1 72 ? 5.007 -16.089 -11.260 1.00 75.25 72 LEU A O 1
ATOM 527 N N . SER A 1 73 ? 5.360 -14.199 -10.083 1.00 69.75 73 SER A N 1
ATOM 528 C CA . SER A 1 73 ? 5.767 -13.380 -11.234 1.00 69.75 73 SER A CA 1
ATOM 529 C C . SER A 1 73 ? 7.117 -13.790 -11.830 1.00 69.75 73 SER A C 1
ATOM 531 O O . SER A 1 73 ? 7.339 -13.631 -13.031 1.00 69.75 73 SER A O 1
ATOM 533 N N . ASP A 1 74 ? 8.006 -14.363 -11.015 1.00 72.44 74 ASP A N 1
ATOM 534 C CA . ASP A 1 74 ? 9.306 -14.840 -11.480 1.00 72.44 74 ASP A CA 1
ATOM 535 C C . ASP A 1 74 ? 9.195 -16.219 -12.168 1.00 72.44 74 ASP A C 1
ATOM 537 O O . ASP A 1 74 ? 9.865 -16.442 -13.177 1.00 72.44 74 ASP A O 1
ATOM 541 N N . TYR A 1 75 ? 8.310 -17.116 -11.705 1.00 67.94 75 TYR A N 1
ATOM 542 C CA . TYR A 1 75 ? 8.195 -18.485 -12.241 1.00 67.94 75 TYR A CA 1
ATOM 543 C C . TYR A 1 75 ? 7.210 -18.669 -13.406 1.00 67.94 75 TYR A C 1
ATOM 545 O O . TYR A 1 75 ? 7.377 -19.607 -14.186 1.00 67.94 75 TYR A O 1
ATOM 553 N N . VAL A 1 76 ? 6.194 -17.811 -13.559 1.00 68.81 76 VAL A N 1
ATOM 554 C CA . VAL A 1 76 ? 5.163 -17.977 -14.600 1.00 68.81 76 VAL A CA 1
ATOM 555 C C . VAL A 1 76 ? 5.220 -16.818 -15.604 1.00 68.81 76 VAL A C 1
ATOM 557 O O . VAL A 1 76 ? 4.821 -15.702 -15.284 1.00 68.81 76 VAL A O 1
ATOM 560 N N . PRO A 1 77 ? 5.694 -17.027 -16.844 1.00 60.84 77 PRO A N 1
ATOM 561 C CA . PRO A 1 77 ? 5.643 -15.989 -17.868 1.00 60.84 77 PRO A CA 1
ATOM 562 C C . PRO A 1 77 ? 4.210 -15.811 -18.399 1.00 60.84 77 PRO A C 1
ATOM 564 O O . PRO A 1 77 ? 3.707 -16.633 -19.163 1.00 60.84 77 PRO A O 1
ATOM 567 N N . LEU A 1 78 ? 3.555 -14.698 -18.057 1.00 58.91 78 LEU A N 1
ATOM 568 C CA . LEU A 1 78 ? 2.306 -14.270 -18.702 1.00 58.91 78 LEU A CA 1
ATOM 569 C C . LEU A 1 78 ? 2.622 -13.566 -20.031 1.00 58.91 78 LEU A C 1
ATOM 571 O O . LEU A 1 78 ? 3.249 -12.504 -20.048 1.00 58.91 78 LEU A O 1
ATOM 575 N N . PHE A 1 79 ? 2.169 -14.134 -21.153 1.00 59.47 79 PHE A N 1
ATOM 576 C CA . PHE A 1 79 ? 2.340 -13.568 -22.505 1.00 59.47 79 PHE A CA 1
ATOM 577 C C . PHE A 1 79 ? 3.800 -13.208 -22.863 1.00 59.47 79 PHE A C 1
ATOM 579 O O . PHE A 1 79 ? 4.060 -12.193 -23.506 1.00 59.47 79 PHE A O 1
ATOM 586 N N . GLY A 1 80 ? 4.769 -14.013 -22.415 1.00 65.25 80 GLY A N 1
ATOM 587 C CA . GLY A 1 80 ? 6.181 -13.862 -22.788 1.00 65.25 80 GLY A CA 1
ATOM 588 C C . GLY A 1 80 ? 6.949 -12.727 -22.093 1.00 65.25 80 GLY A C 1
ATOM 589 O O . GLY A 1 80 ? 8.109 -12.508 -22.431 1.00 65.25 80 GLY A O 1
ATOM 590 N N . SER A 1 81 ? 6.363 -12.019 -21.113 1.00 59.00 81 SER A N 1
ATOM 591 C CA . SER A 1 81 ? 7.103 -11.053 -20.282 1.00 59.00 81 SER A CA 1
ATOM 592 C C . SER A 1 81 ? 6.849 -11.261 -18.784 1.00 59.00 81 SER A C 1
ATOM 594 O O . SER A 1 81 ? 5.707 -11.373 -18.346 1.00 59.00 81 SER A O 1
ATOM 596 N N . HIS A 1 82 ? 7.921 -11.297 -17.985 1.00 61.41 82 HIS A N 1
ATOM 597 C CA . HIS A 1 82 ? 7.854 -11.673 -16.563 1.00 61.41 82 HIS A CA 1
ATOM 598 C C . HIS A 1 82 ? 7.381 -10.545 -15.629 1.00 61.41 82 HIS A C 1
ATOM 600 O O . HIS A 1 82 ? 6.747 -10.807 -14.619 1.00 61.41 82 HIS A O 1
ATOM 606 N N . ARG A 1 83 ? 7.666 -9.269 -15.935 1.00 65.38 83 ARG A N 1
ATOM 607 C CA . ARG A 1 83 ? 7.482 -8.166 -14.956 1.00 65.38 83 ARG A CA 1
ATOM 608 C C . ARG A 1 83 ? 6.494 -7.082 -15.387 1.00 65.38 83 ARG A C 1
ATOM 610 O O . ARG A 1 83 ? 5.770 -6.537 -14.559 1.00 65.38 83 ARG A O 1
ATOM 617 N N . ARG A 1 84 ? 6.422 -6.776 -16.687 1.00 67.44 84 ARG A N 1
ATOM 618 C CA . ARG A 1 84 ? 5.608 -5.664 -17.212 1.00 67.44 84 ARG A CA 1
ATOM 619 C C . ARG A 1 84 ? 4.115 -5.995 -17.242 1.00 67.44 84 ARG A C 1
ATOM 621 O O . ARG A 1 84 ? 3.301 -5.170 -16.838 1.00 67.44 84 ARG A O 1
ATOM 628 N N . ASN A 1 85 ? 3.767 -7.207 -17.671 1.00 71.75 85 ASN A N 1
ATOM 629 C CA . ASN A 1 85 ? 2.371 -7.635 -17.783 1.00 71.75 85 ASN A CA 1
ATOM 630 C C . ASN A 1 85 ? 1.709 -7.793 -16.406 1.00 71.75 85 ASN A C 1
ATOM 632 O O . ASN A 1 85 ? 0.569 -7.375 -16.233 1.00 71.75 85 ASN A O 1
ATOM 636 N N . TYR A 1 86 ? 2.440 -8.291 -15.403 1.00 70.88 86 TYR A N 1
ATOM 637 C CA . TYR A 1 86 ? 1.944 -8.395 -14.026 1.00 70.88 86 TYR A CA 1
ATOM 638 C C . TYR A 1 86 ? 1.649 -7.029 -13.404 1.00 70.88 86 TYR A C 1
ATOM 640 O O . TYR A 1 86 ? 0.596 -6.854 -12.794 1.00 70.88 86 TYR A O 1
ATOM 648 N N . LEU A 1 87 ? 2.534 -6.044 -13.603 1.00 71.44 87 LEU A N 1
ATOM 649 C CA . LEU A 1 87 ? 2.305 -4.676 -13.132 1.00 71.44 87 LEU A CA 1
ATOM 650 C C . LEU A 1 87 ? 1.072 -4.046 -13.786 1.00 71.44 87 LEU A C 1
ATOM 652 O O . LEU A 1 87 ? 0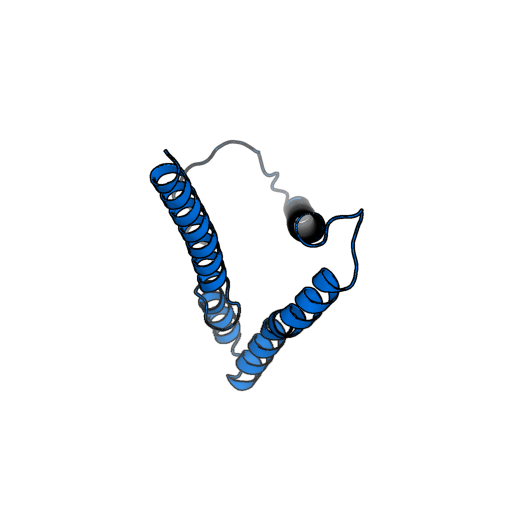.269 -3.444 -13.083 1.00 71.44 87 LEU A O 1
ATOM 656 N N . LEU A 1 88 ? 0.894 -4.213 -15.100 1.00 78.19 88 LEU A N 1
ATOM 657 C CA . LEU A 1 88 ? -0.264 -3.673 -15.822 1.00 78.19 88 LEU A CA 1
ATOM 658 C C . LEU A 1 88 ? -1.582 -4.329 -15.400 1.00 78.19 88 LEU A C 1
ATOM 660 O O . LEU A 1 88 ? -2.581 -3.639 -15.225 1.00 78.19 88 LEU A O 1
ATOM 664 N N . VAL A 1 89 ? -1.595 -5.650 -15.211 1.00 79.44 89 VAL A N 1
ATOM 665 C CA . VAL A 1 89 ? -2.794 -6.366 -14.753 1.00 79.44 89 VAL A CA 1
ATOM 666 C C . VAL A 1 89 ? -3.132 -5.984 -13.313 1.00 79.44 89 VAL A C 1
ATOM 668 O O . VAL A 1 89 ? -4.296 -5.734 -13.013 1.00 79.44 89 VAL A O 1
ATOM 671 N N . ALA A 1 90 ? -2.135 -5.882 -12.431 1.00 78.12 90 ALA A N 1
ATOM 672 C CA . ALA A 1 90 ? -2.347 -5.492 -11.040 1.00 78.12 90 ALA A CA 1
ATOM 673 C C . ALA A 1 90 ? -2.882 -4.058 -10.916 1.00 78.12 90 ALA A C 1
ATOM 675 O O . ALA A 1 90 ? -3.827 -3.818 -10.163 1.00 78.12 90 ALA A O 1
ATOM 676 N N . THR A 1 91 ? -2.325 -3.106 -11.674 1.00 79.25 91 THR A N 1
ATOM 677 C CA . THR A 1 91 ? -2.822 -1.725 -11.669 1.00 79.25 91 THR A CA 1
ATOM 678 C C . THR A 1 91 ? -4.212 -1.634 -12.283 1.00 79.25 91 THR A C 1
ATOM 680 O O . THR A 1 91 ? -5.076 -1.007 -11.678 1.00 79.25 91 THR A O 1
ATOM 683 N N . ALA A 1 92 ? -4.480 -2.320 -13.399 1.00 83.69 92 ALA A N 1
ATOM 684 C CA . ALA A 1 92 ? -5.809 -2.361 -14.006 1.00 83.69 92 ALA A CA 1
ATOM 685 C C . ALA A 1 92 ? -6.858 -2.970 -13.063 1.00 83.69 92 ALA A C 1
ATOM 687 O O . ALA A 1 92 ? -7.930 -2.393 -12.884 1.00 83.69 92 ALA A O 1
ATOM 688 N N . ALA A 1 93 ? -6.546 -4.090 -12.407 1.00 85.44 93 ALA A N 1
ATOM 689 C CA . ALA A 1 93 ? -7.430 -4.714 -11.427 1.00 85.44 93 ALA A CA 1
ATOM 690 C C . ALA A 1 93 ? -7.726 -3.772 -10.248 1.00 85.44 93 ALA A C 1
ATOM 692 O O . ALA A 1 93 ? -8.881 -3.644 -9.841 1.00 85.44 93 ALA A O 1
ATOM 693 N N . ALA A 1 94 ? -6.714 -3.059 -9.741 1.00 83.31 94 ALA A N 1
ATOM 694 C CA . ALA A 1 94 ? -6.897 -2.058 -8.692 1.00 83.31 94 ALA A CA 1
ATOM 695 C C . ALA A 1 94 ? -7.774 -0.882 -9.161 1.00 83.31 94 ALA A C 1
ATOM 697 O O . ALA A 1 94 ? -8.690 -0.474 -8.445 1.00 83.31 94 ALA A O 1
ATOM 698 N N . SER A 1 95 ? -7.544 -0.365 -10.373 1.00 86.19 95 SER A N 1
ATOM 699 C CA . SER A 1 95 ? -8.357 0.705 -10.965 1.00 86.19 95 SER A CA 1
ATOM 700 C C . SER A 1 95 ? -9.817 0.285 -11.129 1.00 86.19 95 SER A C 1
ATOM 702 O O . SER A 1 95 ? -10.713 1.037 -10.754 1.00 86.19 95 SER A O 1
ATOM 704 N N . ILE A 1 96 ? -10.062 -0.927 -11.635 1.00 91.12 96 ILE A N 1
ATOM 705 C CA . ILE A 1 96 ? -11.410 -1.483 -11.796 1.00 91.12 96 ILE A CA 1
ATOM 706 C C . ILE A 1 96 ? -12.068 -1.673 -10.430 1.00 91.12 96 ILE A C 1
ATOM 708 O O . ILE A 1 96 ? -13.215 -1.276 -10.258 1.00 91.12 96 ILE A O 1
ATOM 712 N N . GLY A 1 97 ? -11.354 -2.219 -9.443 1.00 86.44 97 GLY A N 1
ATOM 713 C CA . GLY A 1 97 ? -11.875 -2.396 -8.086 1.00 86.44 97 GLY A CA 1
ATOM 714 C C . GLY A 1 97 ? -12.325 -1.075 -7.462 1.00 86.44 97 GLY A C 1
ATOM 715 O O . GLY A 1 97 ? -13.443 -0.977 -6.959 1.00 86.44 97 GLY A O 1
ATOM 716 N N . LEU A 1 98 ? -11.500 -0.030 -7.570 1.00 85.06 98 LEU A N 1
ATOM 717 C CA . LEU A 1 98 ? -11.851 1.316 -7.108 1.00 85.06 98 LEU A CA 1
ATOM 718 C C . LEU A 1 98 ? -13.021 1.914 -7.896 1.00 85.06 98 LEU A C 1
ATOM 720 O O . LEU A 1 98 ? -13.904 2.531 -7.304 1.00 85.06 98 LEU A O 1
ATOM 724 N N . PHE A 1 99 ? -13.070 1.702 -9.210 1.00 88.56 99 PHE A N 1
ATOM 725 C CA . PHE A 1 99 ? -14.169 2.164 -10.055 1.00 88.56 99 PHE A CA 1
ATOM 726 C C . PHE A 1 99 ? -15.498 1.479 -9.702 1.00 88.56 99 PHE A C 1
ATOM 728 O O . PHE A 1 99 ? -16.538 2.130 -9.591 1.00 88.56 99 PHE A O 1
ATOM 735 N N . VAL A 1 100 ? -15.477 0.170 -9.449 1.00 91.50 100 VAL A N 1
ATOM 736 C CA . VAL A 1 100 ? -16.641 -0.583 -8.966 1.00 91.50 100 VAL A CA 1
ATOM 737 C C . VAL A 1 100 ? -17.068 -0.062 -7.597 1.00 91.50 100 VAL A C 1
ATOM 739 O O . VAL A 1 100 ? -18.245 0.221 -7.387 1.00 91.50 100 VAL A O 1
ATOM 742 N N . LEU A 1 101 ? -16.127 0.157 -6.679 1.00 86.31 101 LEU A N 1
ATOM 743 C CA . LEU A 1 101 ? -16.445 0.691 -5.358 1.00 86.31 101 LEU A CA 1
ATOM 744 C C . LEU A 1 101 ? -17.073 2.092 -5.447 1.00 86.31 101 LEU A C 1
ATOM 746 O O . LEU A 1 101 ? -18.058 2.364 -4.760 1.00 86.31 101 LEU A O 1
ATOM 750 N N . TYR A 1 102 ? -16.557 2.949 -6.332 1.00 86.38 102 TYR A N 1
ATOM 751 C CA . TYR A 1 102 ? -17.101 4.277 -6.616 1.00 86.38 102 TYR A CA 1
ATOM 752 C C . TYR A 1 102 ? -18.518 4.206 -7.196 1.00 86.38 102 TYR A C 1
ATOM 754 O O . TYR A 1 102 ? -19.423 4.890 -6.718 1.00 86.38 102 TYR A O 1
ATOM 762 N N . THR A 1 103 ? -18.750 3.342 -8.186 1.00 83.88 103 THR A N 1
ATOM 763 C CA . THR A 1 103 ? -20.079 3.185 -8.798 1.00 83.88 103 THR A CA 1
ATOM 764 C C . THR A 1 103 ? -21.100 2.593 -7.825 1.00 83.88 103 THR A C 1
ATOM 766 O O . THR A 1 103 ? -22.252 3.025 -7.827 1.00 83.88 103 THR A O 1
ATOM 769 N N . LEU A 1 104 ? -20.701 1.679 -6.933 1.00 81.19 104 LEU A N 1
ATOM 770 C CA . LEU A 1 104 ? -21.552 1.159 -5.854 1.00 81.19 104 LEU A CA 1
ATOM 771 C C . LEU A 1 104 ? -21.868 2.228 -4.793 1.00 81.19 104 LEU A C 1
ATOM 773 O O . LEU A 1 104 ? -23.016 2.337 -4.350 1.00 81.19 104 LEU A O 1
ATOM 777 N N . HIS A 1 105 ? -20.893 3.063 -4.422 1.00 77.00 105 HIS A N 1
ATOM 778 C CA . HIS A 1 105 ? -21.128 4.211 -3.538 1.00 77.00 105 HIS A CA 1
ATOM 779 C C . HIS A 1 105 ? -22.091 5.214 -4.173 1.00 77.00 105 HIS A C 1
ATOM 781 O O . HIS A 1 105 ? -23.045 5.642 -3.529 1.00 77.00 105 HIS A O 1
ATOM 787 N N . CYS A 1 106 ? -21.912 5.528 -5.456 1.00 66.75 106 CYS A N 1
ATOM 788 C CA . CYS A 1 106 ? -22.823 6.402 -6.186 1.00 66.75 106 CYS A CA 1
ATOM 789 C C . CYS A 1 106 ? -24.236 5.795 -6.274 1.00 66.75 106 CYS A C 1
ATOM 791 O O . CYS A 1 106 ? -25.220 6.491 -6.040 1.00 66.75 106 CYS A O 1
ATOM 793 N N . ARG A 1 107 ? -24.359 4.478 -6.496 1.00 61.75 107 ARG A N 1
ATOM 794 C CA . ARG A 1 107 ? -25.654 3.779 -6.558 1.00 61.75 107 ARG A CA 1
ATOM 795 C C . ARG A 1 107 ? -26.390 3.783 -5.208 1.00 61.75 107 ARG A C 1
ATOM 797 O O . ARG A 1 107 ? -27.597 4.009 -5.175 1.00 61.75 107 ARG A O 1
ATOM 804 N N . THR A 1 108 ? -25.682 3.596 -4.092 1.00 60.31 108 THR A N 1
ATOM 805 C CA . THR A 1 108 ? -26.276 3.656 -2.737 1.00 60.31 108 THR A CA 1
ATOM 806 C C . THR A 1 108 ? -26.545 5.085 -2.254 1.00 60.31 108 THR A C 1
ATOM 808 O O . THR A 1 108 ? -27.501 5.306 -1.510 1.00 60.31 108 THR A O 1
ATOM 811 N N . ALA A 1 109 ? -25.750 6.070 -2.681 1.00 58.44 109 ALA A N 1
ATOM 812 C CA . ALA A 1 109 ? -26.025 7.488 -2.450 1.00 58.44 109 ALA A CA 1
ATOM 813 C C . ALA A 1 109 ? -27.264 7.944 -3.234 1.00 58.44 109 ALA A C 1
ATOM 815 O O . ALA A 1 109 ? -28.141 8.595 -2.672 1.00 58.44 109 ALA A O 1
ATOM 816 N N . HIS A 1 110 ? -27.392 7.520 -4.494 1.00 53.72 110 HIS A N 1
ATOM 817 C CA . HIS A 1 110 ? -28.560 7.803 -5.325 1.00 53.72 110 HIS A CA 1
ATOM 818 C C . HIS A 1 110 ? -29.838 7.156 -4.763 1.00 53.72 110 HIS A C 1
ATOM 820 O O . HIS A 1 110 ? -30.880 7.804 -4.719 1.00 53.72 110 HIS A O 1
ATOM 826 N N . ALA A 1 111 ? -29.762 5.923 -4.245 1.00 53.47 111 ALA A N 1
ATOM 827 C CA . ALA A 1 111 ? -30.893 5.271 -3.574 1.00 53.47 111 ALA A CA 1
ATOM 828 C C . ALA A 1 111 ? -31.343 6.015 -2.297 1.00 53.47 111 ALA A C 1
ATOM 830 O O . ALA A 1 111 ? -32.542 6.160 -2.068 1.00 53.47 111 ALA A O 1
ATOM 831 N N . ARG A 1 112 ? -30.399 6.551 -1.505 1.00 50.78 112 ARG A N 1
ATOM 832 C CA . ARG A 1 112 ? -30.694 7.381 -0.319 1.00 50.78 112 ARG A CA 1
ATOM 833 C C . ARG A 1 112 ? -31.209 8.785 -0.664 1.00 50.78 112 ARG A C 1
ATOM 835 O O . ARG A 1 112 ? -32.064 9.298 0.052 1.00 50.78 112 ARG A O 1
ATOM 842 N N . CYS A 1 113 ? -30.751 9.391 -1.762 1.00 49.62 113 CYS A N 1
ATOM 843 C CA . CYS A 1 113 ? -31.301 10.652 -2.284 1.00 49.62 113 CYS A CA 1
ATOM 844 C C . CYS A 1 113 ? -32.732 10.482 -2.814 1.00 49.62 113 CYS A C 1
ATOM 846 O O . CYS A 1 113 ? -33.578 11.347 -2.607 1.00 49.62 113 CYS A O 1
ATOM 848 N N . CYS A 1 114 ? -33.035 9.343 -3.444 1.00 46.53 114 CYS A N 1
ATOM 849 C CA . CYS A 1 114 ? -34.371 9.060 -3.967 1.00 46.53 114 CYS A CA 1
ATOM 850 C C . CYS A 1 114 ? -35.401 8.817 -2.845 1.00 46.53 114 CYS A C 1
ATOM 852 O O . CYS A 1 114 ? -36.551 9.221 -2.983 1.00 46.53 114 CYS A O 1
ATOM 854 N N . SER A 1 115 ? -34.991 8.262 -1.695 1.00 48.88 115 SER A N 1
ATOM 855 C CA . SER A 1 115 ? -35.870 8.124 -0.521 1.00 48.88 115 SER A CA 1
ATOM 856 C C . SER A 1 115 ? -36.047 9.411 0.298 1.00 48.88 115 SER A C 1
ATOM 858 O O . SER A 1 115 ? -36.895 9.440 1.183 1.00 48.88 115 SER A O 1
ATOM 860 N N . SER A 1 116 ? -35.251 10.459 0.047 1.00 48.41 116 SER A N 1
ATOM 861 C CA . SER A 1 116 ? -35.294 11.738 0.782 1.00 48.41 116 SER A CA 1
ATOM 862 C C . 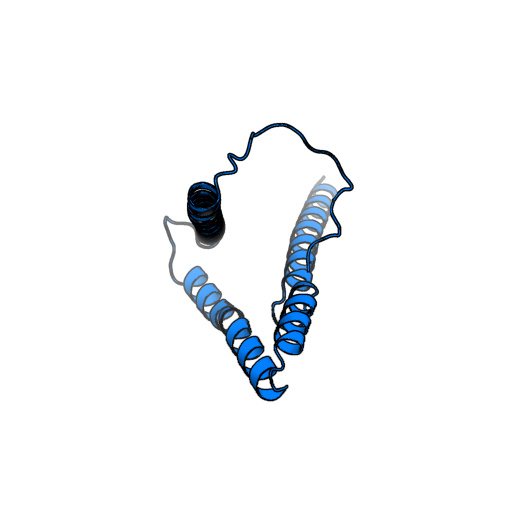SER A 1 116 ? -35.713 12.948 -0.070 1.00 48.41 116 SER A C 1
ATOM 864 O O . SER A 1 116 ? -35.783 14.058 0.447 1.00 48.41 116 SER A O 1
ATOM 866 N N . GLY A 1 117 ? -36.053 12.755 -1.350 1.00 47.91 117 GLY A N 1
ATOM 867 C CA . GLY A 1 117 ? -36.652 13.797 -2.198 1.00 47.91 117 GLY A CA 1
ATOM 868 C C . GLY A 1 117 ? -35.712 14.923 -2.652 1.00 47.91 117 GLY A C 1
ATOM 869 O O . GLY A 1 117 ? -36.180 15.886 -3.254 1.00 47.91 117 GLY A O 1
ATOM 870 N N . CYS A 1 118 ? -34.400 14.820 -2.428 1.00 43.75 118 CYS A N 1
ATOM 871 C CA . CYS A 1 118 ? -33.440 15.850 -2.833 1.00 43.75 118 CYS A CA 1
ATOM 872 C C . CYS A 1 118 ? -32.592 15.376 -4.020 1.00 43.75 118 CYS A C 1
ATOM 874 O O . CYS A 1 118 ? -31.599 14.672 -3.865 1.00 43.75 118 CYS A O 1
ATOM 876 N N . CYS A 1 119 ? -32.984 15.778 -5.230 1.00 42.94 119 CYS A N 1
ATOM 877 C CA . CYS A 1 119 ? -32.196 15.605 -6.449 1.00 42.94 119 CYS A CA 1
ATOM 878 C C . CYS A 1 119 ? -30.858 16.364 -6.363 1.00 42.94 119 CYS A C 1
ATOM 880 O O . CYS A 1 119 ? -30.839 17.595 -6.312 1.00 42.94 119 CYS A O 1
ATOM 882 N N . CYS A 1 120 ? -29.730 15.650 -6.421 1.00 42.34 120 CYS A N 1
ATOM 883 C CA . CYS A 1 120 ? -28.412 16.253 -6.628 1.00 42.34 120 CYS A CA 1
ATOM 884 C C . CYS A 1 120 ? -28.311 16.856 -8.037 1.00 42.34 120 CYS A C 1
ATOM 886 O O . CYS A 1 120 ? -28.263 16.139 -9.037 1.00 42.34 120 CYS A O 1
ATOM 888 N N . ARG A 1 121 ? -28.244 18.188 -8.110 1.00 41.81 121 ARG A N 1
ATOM 889 C CA . ARG A 1 121 ? -27.917 18.943 -9.324 1.00 41.81 121 ARG A CA 1
ATOM 890 C C . ARG A 1 121 ? -26.392 18.927 -9.535 1.00 41.81 121 ARG A C 1
ATOM 892 O O . ARG A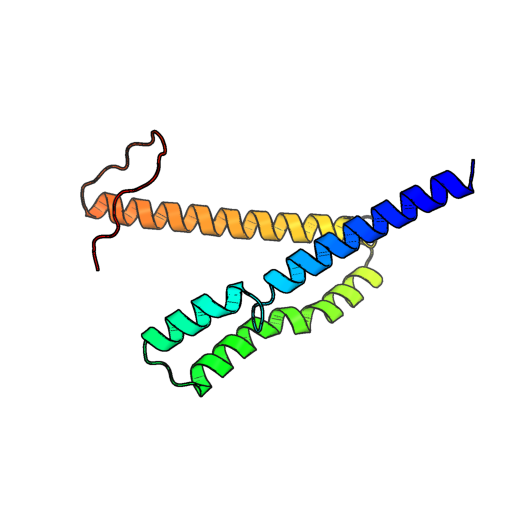 1 121 ? -25.669 19.277 -8.603 1.00 41.81 121 ARG A O 1
ATOM 899 N N . PRO A 1 122 ? -25.877 18.548 -10.718 1.00 52.06 122 PRO A N 1
ATOM 900 C CA . PRO A 1 122 ? -24.446 18.516 -10.979 1.00 52.06 122 PRO A CA 1
ATOM 901 C C . PRO A 1 122 ? -24.001 19.861 -11.562 1.00 52.06 122 PRO A C 1
ATOM 903 O O . PRO A 1 122 ? -24.151 20.092 -12.757 1.00 52.06 122 PRO A O 1
ATOM 906 N N . SER A 1 123 ? -23.454 20.761 -10.744 1.00 46.84 123 SER A N 1
ATOM 907 C CA . SER A 1 123 ? -22.644 21.874 -11.260 1.00 46.84 123 SER A CA 1
ATOM 908 C C . SER A 1 123 ? -21.863 22.586 -10.155 1.00 46.84 123 SER A C 1
ATOM 910 O O . SER A 1 123 ? -22.462 23.238 -9.307 1.00 46.84 123 SER A O 1
ATOM 912 N N . ALA A 1 124 ? -20.537 22.519 -10.299 1.00 39.03 124 ALA A N 1
ATOM 913 C CA . ALA A 1 124 ? -19.515 23.437 -9.793 1.00 39.03 124 ALA A CA 1
ATOM 914 C C . ALA A 1 124 ? -19.130 23.380 -8.296 1.00 39.03 124 ALA A C 1
ATOM 916 O O . ALA A 1 124 ? -19.915 23.663 -7.399 1.00 39.03 124 ALA A O 1
ATOM 917 N N . LEU A 1 125 ? -17.838 23.102 -8.066 1.00 47.38 125 LEU A N 1
ATOM 918 C CA . LEU A 1 125 ? -17.054 23.615 -6.929 1.00 47.38 125 LEU A CA 1
ATOM 919 C C . LEU A 1 125 ? -17.287 25.140 -6.775 1.00 47.38 125 LEU A C 1
ATOM 921 O O . LEU A 1 125 ? -17.433 25.792 -7.811 1.00 47.38 125 LEU A O 1
ATOM 925 N N . PRO A 1 126 ? -17.248 25.743 -5.562 1.00 43.97 126 PRO A N 1
ATOM 926 C CA . PRO A 1 126 ? -16.062 25.700 -4.695 1.00 43.97 126 PRO A CA 1
ATOM 927 C C . PRO A 1 126 ? -16.314 25.670 -3.167 1.00 43.97 126 PRO A C 1
ATOM 929 O O . PRO A 1 126 ? -17.400 25.933 -2.672 1.00 43.97 126 PRO A O 1
ATOM 932 N N . LEU A 1 127 ? -15.246 25.311 -2.445 1.00 45.81 127 LEU A N 1
ATOM 933 C CA . LEU A 1 127 ? -14.850 25.688 -1.077 1.00 45.81 127 LEU A CA 1
ATOM 934 C C . LEU A 1 127 ? -15.912 26.296 -0.118 1.00 45.81 127 LEU A C 1
ATOM 936 O O . LEU A 1 127 ? -16.437 27.378 -0.351 1.00 45.81 127 LEU A O 1
ATOM 940 N N . ALA A 1 128 ? -16.001 25.685 1.074 1.00 37.03 128 ALA A N 1
ATOM 941 C CA . ALA A 1 128 ? -16.196 26.353 2.376 1.00 37.03 128 ALA A CA 1
ATOM 942 C C . ALA A 1 128 ? -17.586 26.448 3.050 1.00 37.03 128 ALA A C 1
ATOM 944 O O . ALA A 1 128 ? -17.723 27.202 4.006 1.00 37.03 128 ALA A O 1
ATOM 945 N N . THR A 1 129 ? -18.580 25.626 2.714 1.00 37.22 129 THR A N 1
ATOM 946 C CA . THR A 1 129 ? -19.755 25.392 3.594 1.00 37.22 129 THR A CA 1
ATOM 947 C C . THR A 1 129 ? -20.191 23.933 3.388 1.00 37.22 129 THR A C 1
ATOM 949 O O . THR A 1 129 ? -20.291 23.489 2.259 1.00 37.22 129 THR A O 1
ATOM 952 N N . CYS A 1 130 ? -20.306 23.028 4.355 1.00 29.06 130 CYS A N 1
ATOM 953 C CA . CYS A 1 130 ? -20.945 23.123 5.651 1.00 29.06 130 CYS A CA 1
ATOM 954 C C . CYS A 1 130 ? -20.268 22.156 6.627 1.00 29.06 130 CYS A C 1
ATOM 956 O O . CYS A 1 130 ? -20.319 20.936 6.493 1.00 29.06 130 CYS A O 1
ATOM 958 N N . TRP A 1 131 ? -19.691 22.754 7.656 1.00 32.19 131 TRP A N 1
ATOM 959 C CA . TRP A 1 131 ? -19.143 22.161 8.868 1.00 32.19 131 TRP A CA 1
ATOM 960 C C . TRP A 1 131 ? -20.258 21.791 9.866 1.00 32.19 131 TRP A C 1
ATOM 962 O O . TRP A 1 131 ? -20.133 22.036 11.060 1.00 32.19 131 TRP A O 1
ATOM 972 N N . TRP A 1 132 ? -21.411 21.316 9.391 1.00 24.09 132 TRP A N 1
ATOM 973 C CA . TRP A 1 132 ? -22.621 21.279 10.215 1.00 24.09 132 TRP A CA 1
ATOM 974 C C . TRP A 1 132 ? -23.603 20.216 9.723 1.00 24.09 132 TRP A C 1
ATOM 976 O O . TRP A 1 132 ? -24.458 20.496 8.892 1.00 24.09 132 TRP A O 1
ATOM 986 N N . MET A 1 133 ? -23.466 18.993 10.235 1.00 28.86 133 MET A N 1
ATOM 987 C CA . MET A 1 133 ? -24.550 18.297 10.945 1.00 28.86 133 MET A CA 1
ATOM 988 C C . MET A 1 133 ? -24.080 16.914 11.421 1.00 28.86 133 MET A C 1
ATOM 990 O O . MET A 1 133 ? -24.379 15.900 10.805 1.00 28.86 133 MET A O 1
ATOM 994 N N . ARG A 1 134 ? -23.399 16.964 12.575 1.00 35.53 134 ARG A N 1
ATOM 995 C CA . ARG A 1 134 ? -23.398 15.983 13.672 1.00 35.53 134 ARG A CA 1
ATOM 996 C C . ARG A 1 134 ? -22.705 14.634 13.473 1.00 35.53 134 ARG A C 1
ATOM 998 O O . ARG A 1 134 ? -23.259 13.753 12.791 1.00 35.53 134 ARG A O 1
#